Protein AF-A0A1H7ZZE7-F1 (afdb_monomer_lite)

Secondary structure (DSSP, 8-state):
-EEEEE-TTT--EEEEEES-HHHHHTT-SEEEEESS--TTHHHHEEEETTEEEE---

Foldseek 3Di:
DKKFAADPVWQATDAIDDDDPVVVVVVHDDIDDDPDTDGCLNPFWGQDPNDTDGDDD

pLDDT: mean 93.4, std 5.29, range [62.69, 97.0]

Structure (mmCIF, N/CA/C/O backbone):
data_AF-A0A1H7ZZE7-F1
#
_entry.id   AF-A0A1H7ZZE7-F1
#
loop_
_atom_site.group_PDB
_atom_site.id
_atom_site.type_symbol
_atom_site.label_atom_id
_atom_site.label_alt_id
_atom_site.label_comp_id
_atom_site.label_asym_id
_atom_site.label_entity_id
_atom_site.label_seq_id
_atom_site.pdbx_PDB_ins_code
_atom_site.Cartn_x
_atom_site.Cartn_y
_atom_site.Cartn_z
_atom_site.occupancy
_atom_site.B_iso_or_equiv
_atom_site.auth_seq_id
_atom_site.auth_comp_id
_atom_site.auth_asym_id
_atom_site.auth_atom_id
_atom_site.pdbx_PDB_model_num
ATOM 1 N N . MET A 1 1 ? -8.378 1.172 8.220 1.00 94.56 1 MET A N 1
ATOM 2 C CA . MET A 1 1 ? -8.232 1.290 6.760 1.00 94.56 1 MET A CA 1
ATOM 3 C C . MET A 1 1 ? -7.562 0.038 6.211 1.00 94.56 1 MET A C 1
ATOM 5 O O . MET A 1 1 ? -7.037 -0.762 6.993 1.00 94.56 1 MET A O 1
ATOM 9 N N . ILE A 1 2 ? -7.606 -0.138 4.898 1.00 96.75 2 ILE A N 1
ATOM 10 C CA . ILE A 1 2 ? -6.822 -1.141 4.178 1.00 96.75 2 ILE A CA 1
ATOM 11 C C . ILE A 1 2 ? -5.835 -0.354 3.326 1.00 96.75 2 ILE A C 1
ATOM 13 O O . ILE A 1 2 ? -6.218 0.649 2.731 1.00 96.75 2 ILE A O 1
ATOM 17 N N . ALA A 1 3 ? -4.571 -0.757 3.320 1.00 96.62 3 ALA A N 1
ATOM 18 C CA . ALA A 1 3 ? -3.543 -0.045 2.586 1.00 96.62 3 ALA A CA 1
ATOM 19 C C . ALA A 1 3 ? -2.611 -1.002 1.856 1.00 96.62 3 ALA A C 1
ATOM 21 O O . ALA A 1 3 ? -2.340 -2.114 2.319 1.00 96.62 3 ALA A O 1
ATOM 22 N N . VAL A 1 4 ? -2.105 -0.524 0.730 1.00 97.00 4 VAL A N 1
ATOM 23 C CA . VAL A 1 4 ? -1.007 -1.135 -0.006 1.00 97.00 4 VAL A CA 1
ATOM 24 C C . VAL A 1 4 ? 0.276 -0.432 0.417 1.00 97.00 4 VAL A C 1
ATOM 26 O O . VAL A 1 4 ? 0.390 0.783 0.263 1.00 97.00 4 VAL A O 1
ATOM 29 N N . ILE A 1 5 ? 1.223 -1.193 0.963 1.00 96.56 5 ILE A N 1
ATOM 30 C CA . ILE A 1 5 ? 2.592 -0.740 1.219 1.00 96.56 5 ILE A CA 1
ATOM 31 C C . ILE A 1 5 ? 3.397 -0.985 -0.052 1.00 96.56 5 ILE A C 1
ATOM 33 O O . ILE A 1 5 ? 3.371 -2.097 -0.588 1.00 96.56 5 ILE A O 1
ATOM 37 N N . TYR A 1 6 ? 4.119 0.025 -0.520 1.00 96.19 6 TYR A N 1
ATOM 38 C CA . TYR A 1 6 ? 4.876 -0.048 -1.767 1.00 96.19 6 TYR A CA 1
ATOM 39 C C . TYR A 1 6 ? 6.261 0.590 -1.628 1.00 96.19 6 TYR A C 1
ATOM 41 O O . TYR A 1 6 ? 6.518 1.365 -0.702 1.00 96.19 6 TYR A O 1
ATOM 49 N N . ASP A 1 7 ? 7.159 0.228 -2.538 1.00 95.00 7 ASP A N 1
ATOM 50 C CA . ASP A 1 7 ? 8.459 0.862 -2.694 1.00 95.00 7 ASP A CA 1
ATOM 51 C C . ASP A 1 7 ? 8.296 2.150 -3.524 1.00 95.00 7 ASP A C 1
ATOM 53 O O . ASP A 1 7 ? 7.835 2.091 -4.665 1.00 95.00 7 ASP A O 1
ATOM 57 N N . PRO A 1 8 ? 8.625 3.333 -2.978 1.00 94.25 8 PRO A N 1
ATOM 58 C CA . PRO A 1 8 ? 8.455 4.592 -3.694 1.00 94.25 8 PRO A CA 1
ATOM 59 C C . PRO A 1 8 ? 9.467 4.802 -4.831 1.00 94.25 8 PRO A C 1
ATOM 61 O O . PRO A 1 8 ? 9.283 5.738 -5.606 1.00 94.25 8 PRO A O 1
ATOM 64 N N . ALA A 1 9 ? 10.531 3.997 -4.930 1.00 93.50 9 ALA A N 1
ATOM 65 C CA . ALA A 1 9 ? 11.537 4.140 -5.981 1.00 93.50 9 ALA A CA 1
ATOM 66 C C . ALA A 1 9 ? 11.068 3.564 -7.325 1.00 93.50 9 ALA A C 1
ATOM 68 O O . ALA A 1 9 ? 11.355 4.147 -8.369 1.00 93.50 9 ALA A O 1
ATOM 69 N N . ASP A 1 10 ? 10.359 2.434 -7.298 1.00 92.38 10 ASP A N 1
ATOM 70 C CA . ASP A 1 10 ? 9.927 1.706 -8.498 1.00 92.38 10 ASP A CA 1
ATOM 71 C C . ASP A 1 10 ? 8.416 1.419 -8.537 1.00 92.38 10 ASP A C 1
ATOM 73 O O . ASP A 1 10 ? 7.919 0.845 -9.505 1.00 92.38 10 ASP A O 1
ATOM 77 N N . GLY A 1 11 ? 7.668 1.822 -7.506 1.00 93.69 11 GLY A N 1
ATOM 78 C CA . GLY A 1 11 ? 6.224 1.616 -7.437 1.00 93.69 11 GLY A CA 1
ATOM 79 C C . GLY A 1 11 ? 5.811 0.186 -7.097 1.00 93.69 11 GLY A C 1
ATOM 80 O O . GLY A 1 11 ? 4.617 -0.142 -7.134 1.00 93.69 11 GLY A O 1
ATOM 81 N N . ARG A 1 12 ? 6.760 -0.698 -6.771 1.00 95.06 12 ARG A N 1
ATOM 82 C CA . ARG A 1 12 ? 6.479 -2.109 -6.512 1.00 95.06 12 ARG A CA 1
ATOM 83 C C . ARG A 1 12 ? 5.721 -2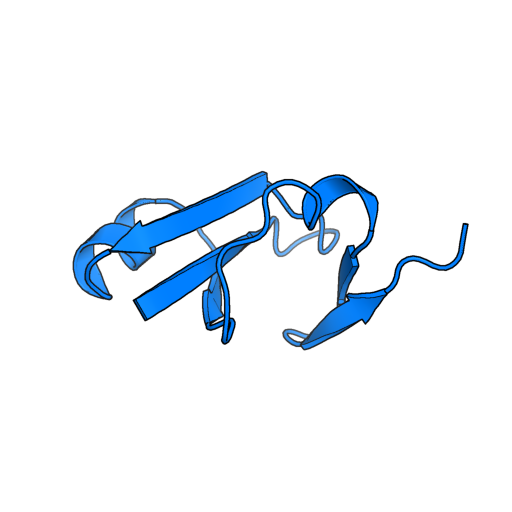.280 -5.207 1.00 95.06 12 ARG A C 1
ATOM 85 O O . ARG A 1 12 ? 6.151 -1.850 -4.140 1.00 95.06 12 ARG A O 1
ATOM 92 N N . ILE A 1 13 ? 4.609 -2.994 -5.278 1.00 95.75 13 ILE A N 1
ATOM 93 C CA . ILE A 1 13 ? 3.817 -3.346 -4.104 1.00 95.75 13 ILE A CA 1
ATOM 94 C C . ILE A 1 13 ? 4.558 -4.412 -3.294 1.00 95.75 13 ILE A C 1
ATOM 96 O O . ILE A 1 13 ? 4.999 -5.426 -3.833 1.00 95.75 13 ILE A O 1
ATOM 100 N N . ILE A 1 14 ? 4.696 -4.159 -1.995 1.00 94.81 14 ILE A N 1
ATOM 101 C CA . ILE A 1 14 ? 5.385 -5.034 -1.043 1.00 94.81 14 ILE A CA 1
ATOM 102 C C . ILE A 1 14 ? 4.371 -5.928 -0.331 1.00 94.81 14 ILE A C 1
ATOM 104 O O . ILE A 1 14 ? 4.587 -7.130 -0.209 1.00 94.81 14 ILE A O 1
ATOM 108 N N . GLN A 1 15 ? 3.280 -5.341 0.172 1.00 94.19 15 GLN A N 1
ATOM 109 C CA . GLN A 1 15 ? 2.223 -6.072 0.873 1.00 94.19 15 GLN A CA 1
ATOM 110 C C . GLN A 1 15 ? 0.929 -5.258 0.974 1.00 94.19 15 GLN A C 1
ATOM 112 O O . GLN A 1 15 ? 0.954 -4.026 1.000 1.00 94.19 15 GLN A O 1
ATOM 117 N N . THR A 1 16 ? -0.192 -5.957 1.137 1.00 95.56 16 THR A N 1
ATOM 118 C CA . THR A 1 16 ? -1.488 -5.368 1.499 1.00 95.56 16 THR A CA 1
ATOM 119 C C . THR A 1 16 ? -1.761 -5.635 2.975 1.00 95.56 16 THR A C 1
ATOM 121 O O . THR A 1 16 ? -1.661 -6.772 3.433 1.00 95.56 16 THR A O 1
ATOM 124 N N . VAL A 1 17 ? -2.122 -4.603 3.737 1.00 95.00 17 VAL A N 1
ATOM 125 C CA . VAL A 1 17 ? -2.346 -4.692 5.189 1.00 95.00 17 VAL A CA 1
ATOM 126 C C . VAL A 1 17 ? -3.664 -4.036 5.591 1.00 95.00 17 VAL A C 1
ATOM 128 O O . VAL A 1 17 ? -4.168 -3.134 4.923 1.00 95.00 17 VAL A O 1
ATOM 131 N N . ARG A 1 18 ? -4.233 -4.469 6.720 1.00 95.94 18 ARG A N 1
ATOM 132 C CA . ARG A 1 18 ? -5.416 -3.852 7.335 1.00 95.94 18 ARG A CA 1
ATOM 133 C C . ARG A 1 18 ? -5.092 -3.444 8.764 1.00 95.94 18 ARG A C 1
ATOM 135 O O . ARG A 1 18 ? -4.634 -4.266 9.551 1.00 95.94 18 ARG A O 1
ATOM 142 N N . GLY A 1 19 ? -5.384 -2.197 9.119 1.00 94.81 19 GLY A N 1
ATOM 143 C CA . GLY A 1 19 ? -5.072 -1.687 10.450 1.00 94.81 19 GLY A CA 1
ATOM 144 C C . GLY A 1 19 ? -5.523 -0.252 10.690 1.00 94.81 19 GLY A C 1
ATOM 145 O O . GLY A 1 19 ? -6.301 0.325 9.922 1.00 94.81 19 GLY A O 1
ATOM 146 N N . THR A 1 20 ? -5.041 0.314 11.795 1.00 96.31 20 THR A N 1
ATOM 147 C CA . THR A 1 20 ? -5.109 1.756 12.052 1.00 96.31 20 THR A CA 1
ATOM 148 C C . THR A 1 20 ? -4.064 2.476 11.204 1.00 96.31 20 THR A C 1
ATOM 150 O O . THR A 1 20 ? -3.024 1.898 10.887 1.00 96.31 20 THR A O 1
ATOM 153 N N . GLU A 1 21 ? -4.308 3.745 10.883 1.00 93.94 21 GLU A N 1
ATOM 154 C CA . GLU A 1 21 ? -3.355 4.598 10.156 1.00 93.94 21 GLU A CA 1
ATOM 155 C C . GLU A 1 21 ? -1.964 4.569 10.806 1.00 93.94 21 GLU A C 1
ATOM 157 O O . GLU A 1 21 ? -0.965 4.313 10.142 1.00 93.94 21 GLU A O 1
ATOM 162 N N . ARG A 1 22 ? -1.903 4.690 12.139 1.00 94.75 22 ARG A N 1
ATOM 163 C CA . ARG A 1 22 ? -0.649 4.607 12.900 1.00 94.75 22 ARG A CA 1
ATOM 164 C C . ARG A 1 22 ? 0.095 3.283 12.698 1.00 94.75 22 ARG A C 1
ATOM 166 O O . ARG A 1 22 ? 1.313 3.291 12.589 1.00 94.75 22 ARG A O 1
ATOM 173 N N . SER A 1 23 ? -0.608 2.150 12.682 1.00 95.19 23 SER A N 1
ATOM 174 C CA . SER A 1 23 ? 0.024 0.839 12.469 1.00 95.19 23 SER A CA 1
ATOM 175 C C . SER A 1 23 ? 0.565 0.696 11.047 1.00 95.19 23 SER A C 1
ATOM 177 O O . SER A 1 23 ? 1.618 0.098 10.843 1.00 95.19 23 SER A O 1
ATOM 179 N N . ILE A 1 24 ? -0.154 1.241 10.068 1.00 95.06 24 ILE A N 1
ATOM 180 C CA . ILE A 1 24 ? 0.213 1.188 8.649 1.00 95.06 24 ILE A CA 1
ATOM 181 C C . ILE A 1 24 ? 1.411 2.096 8.374 1.00 95.06 24 ILE A C 1
ATOM 183 O O . ILE A 1 24 ? 2.366 1.654 7.743 1.00 95.06 24 ILE A O 1
ATOM 187 N N . ALA A 1 25 ? 1.431 3.300 8.948 1.00 92.69 25 ALA A N 1
ATOM 188 C CA . ALA A 1 25 ? 2.567 4.216 8.862 1.00 92.69 25 ALA A CA 1
ATOM 189 C C . ALA A 1 25 ? 3.866 3.640 9.463 1.00 92.69 25 ALA A C 1
ATOM 191 O O . ALA A 1 25 ? 4.956 4.055 9.089 1.00 92.69 25 ALA A O 1
ATOM 192 N N . LEU A 1 26 ? 3.768 2.671 10.382 1.00 93.50 26 LEU A N 1
ATOM 193 C CA . LEU A 1 26 ? 4.921 1.945 10.930 1.00 93.50 26 LEU A CA 1
ATOM 194 C C . LEU A 1 26 ? 5.345 0.737 10.078 1.00 93.50 26 LEU A C 1
ATOM 196 O O . LEU A 1 26 ? 6.401 0.163 10.329 1.00 93.50 26 LEU A O 1
ATOM 200 N N . SER A 1 27 ? 4.525 0.324 9.108 1.00 89.50 27 SER A N 1
ATOM 201 C CA . SER A 1 27 ? 4.733 -0.900 8.321 1.00 89.50 27 SER A CA 1
ATOM 202 C C . SER A 1 27 ? 5.602 -0.690 7.078 1.00 89.50 27 SER A C 1
ATOM 204 O O . SER A 1 27 ? 6.064 -1.672 6.497 1.00 89.50 27 SER A O 1
ATOM 206 N N . GLY A 1 28 ? 5.831 0.553 6.649 1.00 85.12 28 GLY A N 1
ATOM 207 C CA . GLY A 1 28 ? 6.661 0.834 5.481 1.00 85.12 28 GLY A CA 1
ATOM 208 C C . GLY A 1 28 ? 6.855 2.323 5.189 1.00 85.12 28 GLY A C 1
ATOM 209 O O . GLY A 1 28 ? 6.231 3.164 5.835 1.00 85.12 28 GLY A O 1
ATOM 210 N N . PRO A 1 29 ? 7.732 2.649 4.220 1.00 85.56 29 PRO A N 1
ATOM 211 C CA . PRO A 1 29 ? 8.101 4.027 3.894 1.00 85.56 29 PRO A CA 1
ATOM 212 C C . PRO A 1 29 ? 6.991 4.799 3.168 1.00 85.56 29 PRO A C 1
ATOM 214 O O . PRO A 1 29 ? 6.913 6.016 3.308 1.00 85.56 29 PRO A O 1
ATOM 217 N N . ALA A 1 30 ? 6.142 4.107 2.403 1.00 95.12 30 ALA A N 1
ATOM 218 C CA . ALA A 1 30 ? 5.033 4.694 1.663 1.00 95.12 30 ALA A CA 1
ATOM 219 C C . ALA A 1 30 ? 3.837 3.735 1.620 1.00 95.12 30 ALA A C 1
ATOM 221 O O . ALA A 1 30 ? 4.001 2.510 1.600 1.00 95.12 30 ALA A O 1
ATOM 222 N N . TYR A 1 31 ? 2.628 4.297 1.621 1.00 96.56 31 TYR A N 1
ATOM 223 C CA . TYR A 1 31 ? 1.394 3.534 1.504 1.00 96.56 31 TYR A CA 1
ATOM 224 C C . TYR A 1 31 ? 0.287 4.343 0.832 1.00 96.56 31 TYR A C 1
ATOM 226 O O . TYR A 1 31 ? 0.274 5.571 0.904 1.00 96.56 31 TYR A O 1
ATOM 234 N N . ILE A 1 32 ? -0.658 3.637 0.215 1.00 96.44 32 ILE A N 1
ATOM 235 C CA . ILE A 1 32 ? -1.911 4.208 -0.287 1.00 96.44 32 ILE A CA 1
ATOM 236 C C . ILE A 1 32 ? -3.096 3.450 0.298 1.00 96.44 32 ILE A C 1
ATOM 238 O O . ILE A 1 32 ? -3.033 2.234 0.489 1.00 96.44 32 ILE A O 1
ATOM 242 N N . GLU A 1 33 ? -4.175 4.166 0.596 1.00 96.56 33 GLU A N 1
ATOM 243 C CA . GLU A 1 33 ? -5.427 3.543 1.014 1.00 96.56 33 GLU A CA 1
ATOM 244 C C . GLU A 1 33 ? -6.114 2.877 -0.183 1.00 96.56 33 GLU A C 1
ATOM 246 O O . GLU A 1 33 ? -6.146 3.421 -1.286 1.00 96.56 33 GLU A O 1
ATOM 251 N N . VAL A 1 34 ? -6.672 1.691 0.045 1.00 96.06 34 VAL A N 1
ATOM 252 C CA . VAL A 1 34 ? -7.420 0.927 -0.956 1.00 96.06 34 VAL A CA 1
ATOM 253 C C 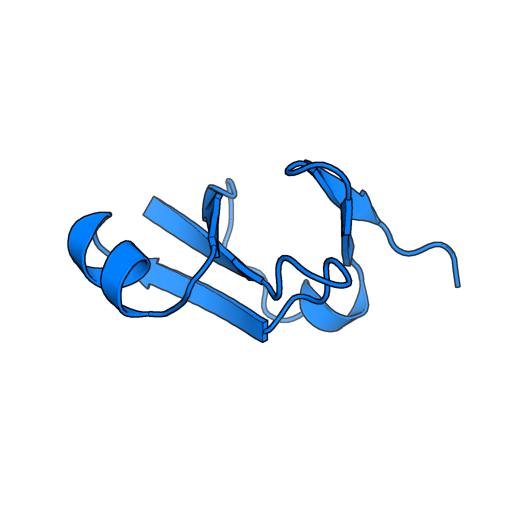. VAL A 1 34 ? -8.783 0.517 -0.393 1.00 96.06 34 VAL A C 1
ATOM 255 O O . VAL A 1 34 ? -8.916 0.319 0.819 1.00 96.06 34 VAL A O 1
ATOM 258 N N . PRO A 1 35 ? -9.814 0.366 -1.244 1.00 95.12 35 PRO A N 1
ATOM 259 C CA . PRO A 1 35 ? -11.174 0.091 -0.778 1.00 95.12 35 PRO A CA 1
ATOM 260 C C . PRO A 1 35 ? -11.354 -1.336 -0.241 1.00 95.12 35 PRO A C 1
ATOM 262 O O . PRO A 1 35 ? -12.235 -1.580 0.582 1.00 95.12 35 PRO A O 1
ATOM 265 N N . GLU A 1 36 ? -10.525 -2.282 -0.686 1.00 94.69 36 GLU A N 1
ATOM 266 C CA . GLU A 1 36 ? -10.643 -3.699 -0.345 1.00 94.69 36 GLU A CA 1
ATOM 267 C C . GLU A 1 36 ? -9.286 -4.376 -0.142 1.00 94.69 36 GLU A C 1
ATOM 269 O O . GLU A 1 36 ? -8.257 -3.945 -0.668 1.00 94.69 36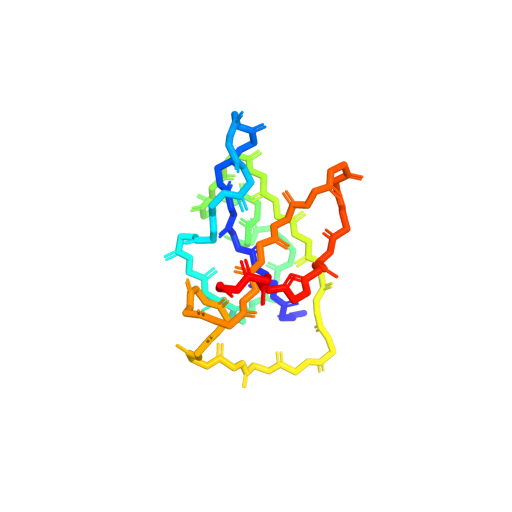 GLU A O 1
ATOM 274 N N . PHE A 1 37 ? -9.296 -5.462 0.635 1.00 94.88 37 PHE A N 1
ATOM 275 C CA . PHE A 1 37 ? -8.116 -6.278 0.877 1.00 94.88 37 PHE A CA 1
ATOM 276 C C . PHE A 1 37 ? -8.000 -7.318 -0.227 1.00 94.88 37 PHE A C 1
ATOM 278 O O . PHE A 1 37 ? -8.835 -8.216 -0.324 1.00 94.88 37 PHE A O 1
ATOM 285 N N . ARG A 1 38 ? -6.926 -7.219 -1.005 1.00 94.31 38 ARG A N 1
ATOM 286 C CA . ARG A 1 38 ? -6.589 -8.165 -2.061 1.00 94.31 38 ARG A CA 1
ATOM 287 C C . ARG A 1 38 ? -5.162 -8.660 -1.895 1.00 94.31 38 ARG A C 1
ATOM 289 O O .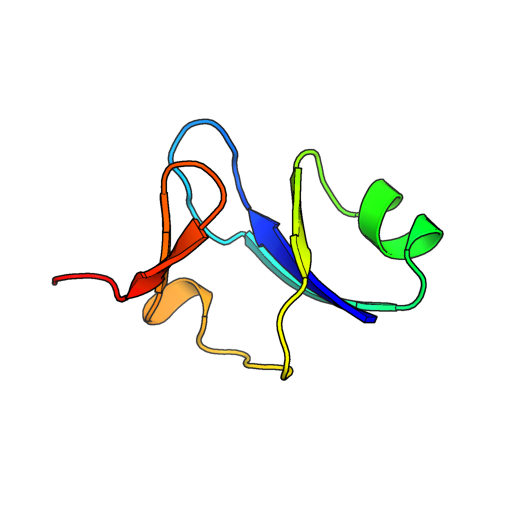 ARG A 1 38 ? -4.239 -7.874 -1.674 1.00 94.31 38 ARG A O 1
ATOM 296 N N . ALA A 1 39 ? -5.015 -9.978 -1.981 1.00 89.25 39 ALA A N 1
ATOM 297 C CA . ALA A 1 39 ? -3.736 -10.668 -1.854 1.00 89.25 39 ALA A CA 1
ATOM 298 C C . ALA A 1 39 ? -2.944 -10.707 -3.170 1.00 89.25 39 ALA A C 1
ATOM 300 O O . ALA A 1 39 ? -1.794 -11.110 -3.147 1.00 89.25 39 ALA A O 1
ATOM 301 N N . ASP A 1 40 ? -3.558 -10.318 -4.290 1.00 94.00 40 ASP A N 1
ATOM 302 C CA . ASP A 1 40 ? -2.986 -10.365 -5.638 1.00 94.00 40 ASP A CA 1
ATOM 303 C C . ASP A 1 40 ? -2.593 -8.978 -6.175 1.00 94.00 40 ASP A C 1
ATOM 305 O O . ASP A 1 40 ? -2.294 -8.839 -7.363 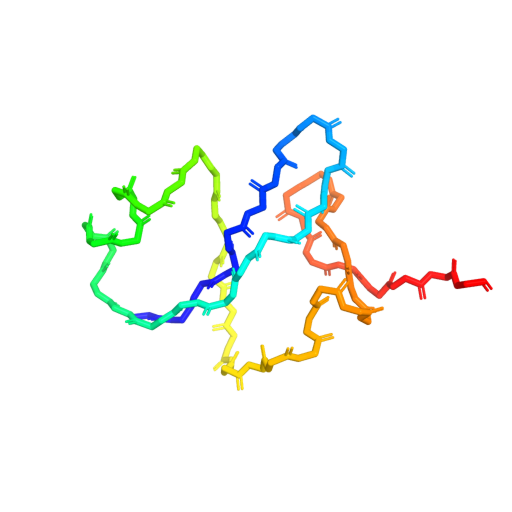1.00 94.00 40 ASP A O 1
ATOM 309 N N . TYR A 1 41 ? -2.614 -7.929 -5.341 1.00 94.62 41 TYR A N 1
ATOM 310 C CA . TYR A 1 41 ? -2.240 -6.579 -5.777 1.00 94.62 41 TYR A CA 1
ATOM 311 C C . TYR A 1 41 ? -0.795 -6.518 -6.274 1.00 94.62 41 TYR A C 1
ATOM 313 O O . TYR A 1 41 ? -0.540 -5.896 -7.297 1.00 94.62 41 TYR A O 1
ATOM 321 N N . ASP A 1 42 ? 0.133 -7.202 -5.611 1.00 93.62 42 ASP A N 1
ATOM 322 C CA . ASP A 1 42 ? 1.542 -7.275 -6.006 1.00 93.62 42 ASP A CA 1
ATOM 323 C C . ASP A 1 42 ? 1.781 -7.977 -7.345 1.00 93.62 42 ASP A C 1
ATOM 325 O O . ASP A 1 42 ? 2.802 -7.723 -7.988 1.00 93.62 42 ASP A O 1
ATOM 329 N N . ALA A 1 43 ? 0.841 -8.817 -7.781 1.00 93.88 43 ALA A N 1
ATOM 330 C CA . ALA A 1 43 ? 0.876 -9.488 -9.075 1.00 93.88 43 ALA A CA 1
ATOM 331 C C . ALA A 1 43 ? 0.164 -8.683 -10.173 1.00 93.88 43 ALA A C 1
ATOM 333 O O . ALA A 1 43 ? 0.612 -8.673 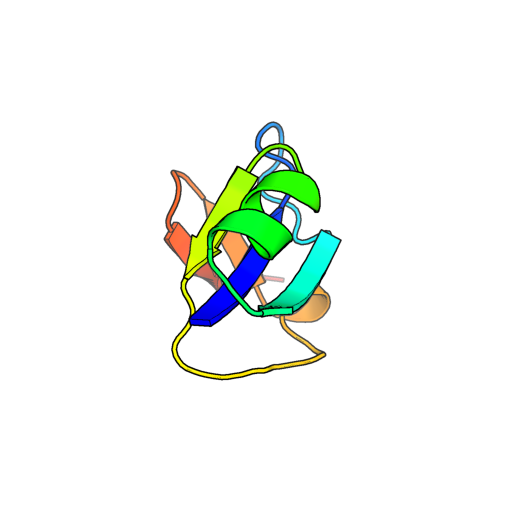-11.314 1.00 93.88 43 ALA A O 1
ATOM 334 N N . THR A 1 44 ? -0.934 -8.005 -9.836 1.00 95.38 44 THR A N 1
ATOM 335 C CA . THR A 1 44 ? -1.848 -7.400 -10.821 1.00 95.38 44 THR A CA 1
ATOM 336 C C . THR A 1 44 ? -1.698 -5.887 -10.966 1.00 95.38 44 THR A C 1
ATOM 338 O O . THR A 1 44 ? -2.185 -5.324 -11.944 1.00 95.38 44 THR A O 1
ATOM 341 N N . HIS A 1 45 ? -1.061 -5.217 -10.003 1.00 96.38 45 HIS A N 1
ATOM 342 C CA . HIS A 1 45 ? -0.971 -3.761 -9.934 1.00 96.38 45 HIS A CA 1
ATOM 343 C C . HIS A 1 45 ? 0.438 -3.277 -9.563 1.00 96.38 45 HIS A C 1
ATOM 345 O O . HIS A 1 45 ? 1.316 -4.020 -9.116 1.00 96.38 45 HIS A O 1
ATOM 351 N N . GLN A 1 46 ? 0.641 -1.982 -9.750 1.00 96.25 46 GLN A N 1
ATOM 352 C CA . GLN A 1 46 ? 1.792 -1.215 -9.296 1.00 96.25 46 GLN A CA 1
ATOM 353 C C . GLN A 1 46 ? 1.337 0.188 -8.892 1.00 96.25 46 GLN A C 1
ATOM 355 O O . GLN A 1 46 ? 0.239 0.617 -9.247 1.00 96.25 46 GLN A O 1
ATOM 360 N N . VAL A 1 47 ? 2.157 0.902 -8.130 1.00 96.19 47 VAL A N 1
ATOM 361 C CA . VAL A 1 47 ? 1.872 2.283 -7.735 1.00 96.19 47 VAL A CA 1
ATOM 362 C C . VAL A 1 47 ? 2.710 3.228 -8.586 1.00 96.19 47 VAL A C 1
ATOM 364 O O . VAL A 1 47 ? 3.923 3.277 -8.436 1.00 96.19 47 VAL A O 1
ATOM 367 N N . ILE A 1 48 ? 2.069 4.004 -9.457 1.00 94.12 48 ILE A N 1
ATOM 368 C CA . ILE A 1 48 ? 2.729 5.004 -10.309 1.00 94.12 48 ILE A CA 1
ATOM 369 C C . ILE A 1 48 ? 2.247 6.382 -9.876 1.00 94.12 48 ILE A C 1
ATOM 371 O O . ILE A 1 48 ? 1.039 6.614 -9.794 1.00 94.12 48 ILE A O 1
ATOM 375 N N . ASP A 1 49 ? 3.185 7.277 -9.560 1.00 90.88 49 ASP A N 1
ATOM 376 C CA . ASP A 1 49 ? 2.900 8.647 -9.111 1.00 90.88 49 ASP A CA 1
ATOM 377 C C . ASP A 1 49 ? 1.866 8.706 -7.965 1.00 90.88 49 ASP A C 1
ATOM 379 O O . ASP A 1 49 ? 0.959 9.536 -7.941 1.00 90.88 49 ASP A O 1
ATOM 383 N N . GLY A 1 50 ? 1.968 7.768 -7.013 1.00 89.12 50 GLY A N 1
ATOM 384 C CA . GLY A 1 50 ? 1.057 7.670 -5.864 1.00 89.12 50 GLY A CA 1
ATOM 385 C C . GLY A 1 50 ? -0.340 7.126 -6.189 1.00 89.12 50 GLY A C 1
ATOM 386 O O . GLY A 1 50 ? -1.226 7.182 -5.339 1.00 89.12 50 GLY A O 1
ATOM 387 N N . THR A 1 51 ? -0.549 6.585 -7.390 1.00 93.94 51 THR A N 1
ATOM 388 C CA . THR A 1 51 ? -1.820 5.995 -7.830 1.00 93.94 51 THR A CA 1
ATOM 389 C C . THR A 1 51 ? -1.663 4.500 -8.082 1.00 93.94 51 THR A C 1
ATOM 391 O O . THR A 1 51 ? -0.729 4.080 -8.760 1.00 93.94 51 THR A O 1
ATOM 394 N N . LEU A 1 52 ? -2.593 3.688 -7.575 1.00 95.31 52 LEU A N 1
ATOM 395 C CA . LEU A 1 52 ? -2.652 2.262 -7.897 1.00 95.31 52 LEU A CA 1
ATOM 396 C C . LEU A 1 52 ? -3.109 2.072 -9.348 1.00 95.31 52 LEU A C 1
ATOM 398 O O . LEU A 1 52 ? -4.216 2.479 -9.701 1.00 95.31 52 LEU A O 1
ATOM 402 N N . GLN A 1 53 ? -2.286 1.433 -10.172 1.00 95.94 53 GLN A N 1
ATOM 403 C CA . GLN A 1 53 ? -2.573 1.159 -11.578 1.00 95.94 53 GLN A CA 1
ATOM 404 C C . GLN A 1 53 ? -2.399 -0.334 -11.886 1.00 95.94 53 GLN A C 1
ATOM 406 O O . GLN A 1 53 ? -1.534 -0.973 -11.281 1.00 95.94 53 GLN A O 1
ATOM 411 N N . PRO A 1 54 ? -3.192 -0.915 -12.803 1.00 95.25 54 PRO A N 1
ATOM 412 C CA . PRO A 1 54 ? -2.947 -2.265 -13.301 1.00 95.25 54 PRO A CA 1
ATOM 413 C C . PRO A 1 54 ? -1.561 -2.376 -13.946 1.00 95.25 54 PRO A C 1
ATOM 415 O O . PRO A 1 54 ? -1.060 -1.410 -14.523 1.00 95.25 54 PRO A O 1
ATOM 418 N N . ARG A 1 55 ? -0.942 -3.555 -13.872 1.00 91.12 55 ARG A N 1
ATOM 419 C CA . ARG A 1 55 ? 0.232 -3.855 -14.696 1.00 91.12 55 ARG A CA 1
ATOM 420 C C . ARG A 1 55 ? -0.208 -4.166 -16.123 1.00 91.12 55 ARG A C 1
ATOM 422 O O . ARG A 1 55 ? -1.119 -4.965 -16.329 1.00 91.12 55 ARG A O 1
ATOM 429 N N . GLU A 1 56 ? 0.452 -3.534 -17.082 1.00 77.12 56 GLU A N 1
ATOM 430 C CA . GLU A 1 56 ? 0.474 -3.987 -18.468 1.00 77.12 56 GLU A CA 1
ATOM 431 C C . GLU A 1 56 ? 1.639 -4.979 -18.562 1.00 77.12 56 GLU A C 1
ATOM 433 O O . GLU A 1 56 ? 2.796 -4.572 -18.470 1.00 77.12 56 GLU A O 1
ATOM 438 N N . ASP A 1 57 ? 1.325 -6.274 -18.592 1.00 62.69 57 ASP A N 1
ATOM 439 C CA . ASP A 1 57 ? 2.299 -7.343 -18.858 1.00 62.69 57 ASP A CA 1
ATOM 440 C C . ASP A 1 57 ? 2.633 -7.393 -20.361 1.00 62.69 57 ASP A C 1
ATOM 442 O O . ASP A 1 57 ? 1.683 -7.256 -21.175 1.00 62.69 57 ASP A O 1
#

Organism: NCBI:txid1166340

Sequence (57 aa):
MIAVIYDPADGRIIQTVRGTERSIALSGPAYIEVPEFRADYDATHQVIDGTLQPRED

Radius of gyration: 10.39 Å; chains: 1; bounding box: 23×19×32 Å